Protein AF-A0A355RC83-F1 (afdb_monomer_lite)

Radius of gyration: 21.92 Å; chains: 1; bounding box: 36×32×82 Å

Secondary structure (DSSP, 8-state):
-BS---TT-HHHHHHHHHH-S-SB---------SSGGGHHHHHHSPPPHHHHHHHHHHHHHHHHHHHHHHTT-HHHHHHHHHHHHHTTGGG---PPPP-------PPPPP-PPP-

Foldseek 3Di:
DFFDDPVPPPVLVVVCVPPNGGGDDDDDDPDDPPDPVCRVVSVVDDDDPVCCQLVVLQVVLQVVLVVCVVVVNVVSSVVSNCVSNVVCVVDDDDDDDPDDPDDDPDDDDDDDDDD

Structure (mmCIF, N/CA/C/O backbone):
data_AF-A0A355RC83-F1
#
_entry.id   AF-A0A355RC83-F1
#
loop_
_atom_site.group_PDB
_atom_site.id
_atom_site.type_symbol
_atom_site.label_atom_id
_atom_site.label_alt_id
_atom_site.label_comp_id
_atom_site.label_asym_id
_atom_site.label_entity_id
_atom_site.label_seq_id
_atom_site.pdbx_PDB_ins_code
_atom_site.Cartn_x
_atom_site.Cartn_y
_atom_site.Cartn_z
_atom_site.occupancy
_atom_site.B_iso_or_equiv
_atom_site.auth_seq_id
_atom_site.auth_comp_id
_atom_site.auth_asym_id
_atom_site.auth_atom_id
_atom_site.pdbx_PDB_model_num
ATOM 1 N N . LYS A 1 1 ? -5.355 3.427 3.232 1.00 87.81 1 LYS A N 1
ATOM 2 C CA . LYS A 1 1 ? -6.535 3.428 2.324 1.00 87.81 1 LYS A CA 1
ATOM 3 C C . LYS A 1 1 ? -7.589 2.492 2.895 1.00 87.81 1 LYS A C 1
ATOM 5 O O . LYS A 1 1 ? -7.216 1.401 3.303 1.00 87.81 1 LYS A O 1
ATOM 10 N N . THR A 1 2 ? -8.855 2.894 2.898 1.00 91.38 2 THR A N 1
ATOM 11 C CA . THR A 1 2 ? -9.996 2.051 3.297 1.00 91.38 2 THR A CA 1
ATOM 12 C C . THR A 1 2 ? -10.717 1.563 2.047 1.00 91.38 2 THR A C 1
ATOM 14 O O . THR A 1 2 ? -10.889 2.360 1.126 1.00 91.38 2 THR A O 1
ATOM 17 N N . ALA A 1 3 ? -11.078 0.279 1.999 1.00 92.38 3 ALA A N 1
ATOM 18 C CA . ALA A 1 3 ? -11.913 -0.336 0.962 1.00 92.38 3 ALA A CA 1
ATOM 19 C C . ALA A 1 3 ? -11.465 -0.163 -0.512 1.00 92.38 3 ALA A C 1
ATOM 21 O O . ALA A 1 3 ? -10.453 0.472 -0.831 1.00 92.38 3 ALA A O 1
ATOM 22 N N . GLY A 1 4 ? -12.171 -0.785 -1.457 1.00 93.56 4 GLY A N 1
ATOM 23 C CA . GLY A 1 4 ? -11.941 -0.682 -2.909 1.00 93.56 4 GLY A CA 1
ATOM 24 C C . GLY A 1 4 ? -11.115 -1.824 -3.516 1.00 93.56 4 GLY A C 1
ATOM 25 O O . GLY A 1 4 ? -10.658 -2.704 -2.806 1.00 93.56 4 GLY A O 1
ATOM 26 N N . GLY A 1 5 ? -10.894 -1.800 -4.836 1.00 92.50 5 GLY A N 1
ATOM 27 C CA . GLY A 1 5 ? -10.354 -2.944 -5.592 1.00 92.50 5 GLY A CA 1
ATOM 28 C C . GLY A 1 5 ? -8.906 -3.369 -5.288 1.00 92.50 5 GLY A C 1
ATOM 29 O O . GLY A 1 5 ? -8.126 -2.627 -4.676 1.00 92.50 5 GLY A O 1
ATOM 30 N N . HIS A 1 6 ? -8.549 -4.559 -5.790 1.00 92.62 6 HIS A N 1
ATOM 31 C CA . HIS A 1 6 ? -7.231 -5.196 -5.634 1.00 92.62 6 HIS A CA 1
ATOM 32 C C . HIS A 1 6 ? -6.156 -4.666 -6.606 1.00 92.62 6 HIS A C 1
ATOM 34 O O . HIS A 1 6 ? -4.988 -5.005 -6.455 1.00 92.62 6 HIS A O 1
ATOM 40 N N . ALA A 1 7 ? -6.521 -3.838 -7.596 1.00 91.12 7 ALA A N 1
ATOM 41 C CA . ALA A 1 7 ? -5.596 -3.150 -8.514 1.00 91.12 7 ALA A CA 1
ATOM 42 C C . ALA A 1 7 ? -4.543 -4.066 -9.184 1.00 91.12 7 ALA A C 1
ATOM 44 O O . ALA A 1 7 ? -3.385 -3.689 -9.325 1.00 91.12 7 ALA A O 1
ATOM 45 N N . GLY A 1 8 ? -4.940 -5.286 -9.561 1.00 92.31 8 GLY A N 1
ATOM 46 C CA . GLY A 1 8 ? -4.037 -6.278 -10.163 1.00 92.31 8 GLY A CA 1
ATOM 47 C C . GLY A 1 8 ? -3.159 -7.065 -9.179 1.00 92.31 8 GLY A C 1
ATOM 48 O O . GLY A 1 8 ? -2.469 -7.981 -9.604 1.00 92.31 8 GLY A O 1
ATOM 49 N N . HIS A 1 9 ? -3.216 -6.786 -7.872 1.00 96.25 9 HIS A N 1
ATOM 50 C CA . HIS A 1 9 ? -2.448 -7.524 -6.867 1.00 96.25 9 HIS A CA 1
ATOM 51 C C . HIS A 1 9 ? -3.070 -8.900 -6.583 1.00 96.25 9 HIS A C 1
ATOM 53 O O . HIS A 1 9 ? -4.184 -8.990 -6.059 1.00 96.25 9 HIS A O 1
ATOM 59 N N . ASN A 1 10 ? -2.329 -9.975 -6.871 1.00 96.06 10 ASN A N 1
ATOM 60 C CA . ASN A 1 10 ? -2.817 -11.355 -6.736 1.00 96.06 10 ASN A CA 1
ATOM 61 C C . ASN A 1 10 ? -3.174 -11.722 -5.284 1.00 96.06 10 ASN A C 1
ATOM 63 O O . ASN A 1 10 ? -4.242 -12.274 -5.042 1.00 96.06 10 ASN A O 1
ATOM 67 N N . GLY A 1 11 ? -2.354 -11.320 -4.304 1.00 95.12 11 GLY A N 1
ATOM 68 C C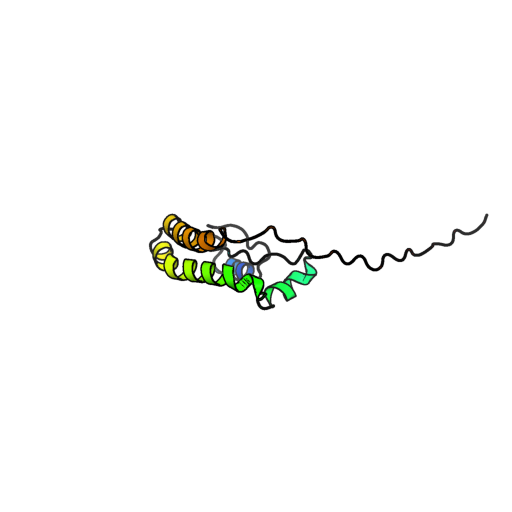A . GLY A 1 11 ? -2.662 -11.532 -2.880 1.00 95.12 11 GLY A CA 1
ATOM 69 C C . GLY A 1 11 ? -3.965 -10.861 -2.417 1.00 95.12 11 GLY A C 1
ATOM 70 O O . GLY A 1 11 ? -4.814 -11.514 -1.820 1.00 95.12 11 GLY A O 1
ATOM 71 N N . LEU A 1 12 ? -4.185 -9.582 -2.759 1.00 96.31 12 LEU A N 1
ATOM 72 C CA . LEU A 1 12 ? -5.433 -8.884 -2.427 1.00 96.31 12 LEU A CA 1
ATOM 73 C C . LEU A 1 12 ? -6.643 -9.508 -3.133 1.00 96.31 12 LEU A C 1
ATOM 75 O O . LEU A 1 12 ? -7.707 -9.580 -2.532 1.00 96.31 12 LEU A O 1
ATOM 79 N N . ARG A 1 13 ? -6.490 -9.997 -4.375 1.00 96.62 13 ARG A N 1
ATOM 80 C CA . ARG A 1 13 ? -7.557 -10.738 -5.068 1.00 96.62 13 ARG A CA 1
ATOM 81 C C . ARG A 1 13 ? -7.996 -11.958 -4.253 1.00 96.62 13 ARG A C 1
ATOM 83 O O . ARG A 1 13 ? -9.194 -12.154 -4.094 1.00 96.62 13 ARG A O 1
ATOM 90 N N . SER A 1 14 ? -7.045 -12.727 -3.720 1.00 97.38 14 SER A N 1
ATOM 91 C CA . SER A 1 14 ? -7.340 -13.883 -2.863 1.00 97.38 14 SER A CA 1
ATOM 92 C C . SER A 1 14 ? -8.011 -13.464 -1.550 1.00 97.38 14 SER A C 1
ATOM 94 O O . SER A 1 14 ? -9.069 -13.980 -1.207 1.00 97.38 14 SER A O 1
ATOM 96 N N . ILE A 1 15 ? -7.482 -12.455 -0.851 1.00 96.88 15 ILE A N 1
ATOM 97 C CA . ILE A 1 15 ? -8.073 -11.961 0.408 1.00 96.88 15 ILE A CA 1
ATOM 98 C C . ILE A 1 15 ? -9.519 -11.489 0.195 1.00 96.88 15 ILE A C 1
ATOM 100 O O . ILE A 1 15 ? -10.411 -11.865 0.954 1.00 96.88 15 ILE A O 1
ATOM 104 N N . HIS A 1 16 ? -9.774 -10.731 -0.876 1.00 95.75 16 HIS A N 1
ATOM 105 C CA . HIS A 1 16 ? -11.112 -10.239 -1.213 1.00 95.75 16 HIS A CA 1
ATOM 106 C C . HIS A 1 16 ? -12.142 -11.360 -1.360 1.00 95.75 16 HIS A C 1
ATOM 108 O O . HIS A 1 16 ? -13.297 -11.163 -0.996 1.00 95.75 16 HIS A O 1
ATOM 114 N N . GLN A 1 17 ? -11.739 -12.514 -1.897 1.00 97.00 17 GLN A N 1
ATOM 115 C CA . GLN A 1 17 ? -12.638 -13.656 -2.078 1.00 97.00 17 GLN A CA 1
ATOM 116 C C . GLN A 1 17 ? -13.118 -14.241 -0.745 1.00 97.00 17 GLN A C 1
ATOM 118 O O . GLN A 1 17 ? -14.191 -14.830 -0.708 1.00 97.00 17 GLN A O 1
ATOM 123 N N . HIS A 1 18 ? -12.352 -14.065 0.334 1.00 97.38 18 HIS A N 1
ATOM 124 C CA . HIS A 1 18 ? -12.638 -14.685 1.627 1.00 97.38 18 HIS A CA 1
ATOM 125 C C . HIS A 1 18 ? -13.291 -13.719 2.617 1.00 97.38 18 HIS A C 1
ATOM 127 O O . HIS A 1 18 ? -14.199 -14.114 3.339 1.00 97.38 18 HIS A O 1
ATOM 133 N N . ILE A 1 19 ? -12.838 -12.462 2.662 1.00 96.88 19 ILE A N 1
ATOM 134 C CA . ILE A 1 19 ? -13.288 -11.485 3.673 1.00 96.88 19 ILE A CA 1
ATOM 135 C C . ILE A 1 19 ? -13.916 -10.221 3.070 1.00 96.88 19 ILE A C 1
ATOM 137 O O . ILE A 1 19 ? -14.249 -9.285 3.792 1.00 96.88 19 ILE A O 1
ATOM 141 N N . GLY A 1 20 ? -14.075 -10.168 1.746 1.00 95.56 20 GLY A N 1
ATOM 142 C CA . GLY A 1 20 ? -14.549 -8.980 1.044 1.00 95.56 20 GLY A CA 1
ATOM 143 C C . GLY A 1 20 ? -13.487 -7.883 0.922 1.00 95.56 20 GLY A C 1
ATOM 144 O O . GLY A 1 20 ? -12.316 -8.058 1.253 1.00 95.56 20 GLY A O 1
ATOM 145 N N . ALA A 1 21 ? -13.894 -6.733 0.382 1.00 95.88 21 ALA A N 1
ATOM 146 C CA . ALA A 1 21 ? -12.990 -5.616 0.095 1.00 95.88 21 ALA A CA 1
ATOM 147 C C . ALA A 1 21 ? -12.927 -4.565 1.215 1.00 95.88 21 ALA A C 1
ATOM 149 O O . ALA A 1 21 ? -12.158 -3.611 1.090 1.00 95.88 21 ALA A O 1
ATOM 150 N N . ASP A 1 22 ? -13.738 -4.691 2.268 1.00 95.88 22 ASP A N 1
ATOM 151 C CA . ASP A 1 22 ? -13.922 -3.644 3.277 1.00 95.88 22 ASP A CA 1
ATOM 152 C C . ASP A 1 22 ? -12.925 -3.761 4.434 1.00 95.88 22 ASP A C 1
ATOM 154 O O . ASP A 1 22 ? -13.251 -4.097 5.569 1.00 95.88 22 ASP A O 1
ATOM 158 N N . TYR A 1 23 ? -11.656 -3.522 4.115 1.00 93.25 23 TYR A N 1
ATOM 159 C CA . TYR A 1 23 ? -10.586 -3.475 5.102 1.00 93.25 23 TYR A CA 1
ATOM 160 C C . TYR A 1 23 ? -9.591 -2.353 4.806 1.00 93.25 23 TYR A C 1
ATOM 162 O O . TYR A 1 23 ? -9.462 -1.834 3.683 1.00 93.25 23 TYR A O 1
ATOM 170 N N . HIS A 1 24 ? -8.867 -1.954 5.850 1.00 92.06 24 HIS A N 1
ATOM 171 C CA . HIS A 1 24 ? -7.792 -0.982 5.735 1.00 92.06 24 HIS A CA 1
ATOM 172 C C . HIS A 1 24 ? -6.534 -1.634 5.169 1.00 92.06 24 HIS A C 1
ATOM 174 O O . HIS A 1 24 ? -6.139 -2.728 5.558 1.00 92.06 24 HIS A O 1
ATOM 180 N N . ARG A 1 25 ? -5.861 -0.917 4.270 1.00 92.94 25 ARG A N 1
ATOM 181 C CA . ARG A 1 25 ? -4.558 -1.311 3.732 1.00 92.94 25 ARG A CA 1
ATOM 182 C C . ARG A 1 25 ? -3.587 -0.146 3.684 1.00 92.94 25 ARG A C 1
ATOM 184 O O . ARG A 1 25 ? -3.942 0.965 3.259 1.00 92.94 25 ARG A O 1
ATOM 191 N N . VAL A 1 26 ? -2.353 -0.434 4.073 1.00 93.25 26 VAL A N 1
ATOM 192 C CA . VAL A 1 26 ? -1.183 0.408 3.821 1.00 93.25 26 VAL A CA 1
ATOM 193 C C . VAL A 1 26 ? -0.648 0.021 2.443 1.00 93.25 26 VAL A C 1
ATOM 195 O O . VAL A 1 26 ? -0.483 -1.158 2.150 1.00 93.25 26 VAL A O 1
ATOM 198 N N . ARG A 1 27 ? -0.461 1.000 1.554 1.00 92.44 27 ARG A N 1
ATOM 199 C CA . ARG A 1 27 ? 0.018 0.762 0.185 1.00 92.44 27 ARG A CA 1
ATOM 200 C C . ARG A 1 27 ? 1.439 1.283 0.076 1.00 92.44 27 ARG A C 1
ATOM 202 O O . ARG A 1 27 ? 1.638 2.486 0.204 1.00 92.44 27 ARG A O 1
ATOM 209 N N . LEU A 1 28 ? 2.381 0.388 -0.188 1.00 91.81 28 LEU A N 1
ATOM 210 C CA . LEU A 1 28 ? 3.771 0.733 -0.443 1.00 91.81 28 LEU A CA 1
ATOM 211 C C . LEU A 1 28 ? 3.970 0.786 -1.959 1.00 91.81 28 LEU A C 1
ATOM 213 O O . LEU A 1 28 ? 3.658 -0.170 -2.669 1.00 91.81 28 LEU A O 1
ATOM 217 N N . GLY A 1 29 ? 4.405 1.937 -2.465 1.00 90.44 29 GLY A N 1
ATOM 218 C CA . GLY A 1 29 ? 4.684 2.109 -3.885 1.00 90.44 29 GLY A CA 1
ATOM 219 C C . GLY A 1 29 ? 6.074 1.581 -4.204 1.00 90.44 29 GLY A C 1
ATOM 220 O O . GLY A 1 29 ? 7.045 2.232 -3.846 1.00 90.44 29 GLY A O 1
ATOM 221 N N . ILE A 1 30 ? 6.161 0.435 -4.879 1.00 90.69 30 ILE A N 1
ATOM 222 C CA . ILE A 1 30 ? 7.447 -0.136 -5.313 1.00 90.69 30 ILE A CA 1
ATOM 223 C C . ILE A 1 30 ? 7.858 0.310 -6.721 1.00 90.69 30 ILE A C 1
ATOM 225 O O . ILE A 1 30 ? 9.013 0.163 -7.076 1.00 90.69 30 ILE A O 1
ATOM 229 N N . GLY A 1 31 ? 6.936 0.892 -7.497 1.00 90.69 31 GLY A N 1
ATOM 230 C CA . GLY A 1 31 ? 7.140 1.261 -8.903 1.00 90.69 31 GLY A CA 1
ATOM 231 C C . GLY A 1 31 ? 6.397 0.333 -9.871 1.00 90.69 31 GLY A C 1
ATOM 232 O O . GLY A 1 31 ? 5.549 -0.460 -9.461 1.00 90.69 31 GLY A O 1
ATOM 233 N N . HIS A 1 32 ? 6.661 0.478 -11.174 1.00 93.06 32 HIS A N 1
ATOM 234 C CA . HIS A 1 32 ? 6.081 -0.363 -12.227 1.00 93.06 32 HIS A CA 1
ATOM 235 C C . HIS A 1 32 ? 7.063 -0.493 -13.406 1.00 93.06 32 HIS A C 1
ATOM 237 O O . HIS A 1 32 ? 7.594 0.524 -13.855 1.00 93.06 32 HIS A O 1
ATOM 243 N N . PRO A 1 33 ? 7.255 -1.687 -13.997 1.00 93.38 33 PRO A N 1
ATOM 244 C CA . PRO A 1 33 ? 8.257 -1.927 -15.045 1.00 93.38 33 PRO A CA 1
ATOM 245 C C . PRO A 1 33 ? 7.848 -1.412 -16.443 1.00 93.38 33 PRO A C 1
ATOM 247 O O . PRO A 1 33 ? 8.321 -1.913 -17.465 1.00 93.38 33 PRO A O 1
ATOM 250 N N . GLY A 1 34 ? 6.926 -0.449 -16.526 1.00 94.88 34 GLY A N 1
ATOM 251 C CA . GLY A 1 34 ? 6.335 0.069 -17.772 1.00 94.88 34 GLY A CA 1
ATOM 252 C C . GLY A 1 34 ? 5.383 -0.895 -18.502 1.00 94.88 34 GLY A C 1
ATOM 253 O O . GLY A 1 34 ? 4.251 -0.523 -18.794 1.00 94.88 34 GLY A O 1
ATOM 254 N N . HIS A 1 35 ? 5.794 -2.143 -18.734 1.00 94.00 35 HIS A N 1
ATOM 255 C CA . HIS A 1 35 ? 5.023 -3.153 -19.472 1.00 94.00 35 HIS A CA 1
ATOM 256 C C . HIS A 1 35 ? 4.422 -4.205 -18.540 1.00 94.00 35 HIS A C 1
ATOM 258 O O . HIS A 1 35 ? 5.098 -4.694 -17.634 1.00 94.00 35 HIS A O 1
ATOM 264 N N . LYS A 1 36 ? 3.159 -4.572 -18.788 1.00 92.25 36 LYS A N 1
ATOM 265 C CA . LYS A 1 36 ? 2.396 -5.512 -17.950 1.00 92.25 36 LYS A CA 1
ATOM 266 C C . LYS A 1 36 ? 3.050 -6.893 -17.870 1.00 92.25 36 LYS A C 1
ATOM 268 O O . LYS A 1 36 ? 3.093 -7.472 -16.790 1.00 92.25 36 LYS A O 1
ATOM 273 N N . ASP A 1 37 ? 3.639 -7.364 -18.963 1.00 95.00 37 ASP A N 1
ATOM 274 C CA . ASP A 1 37 ? 4.228 -8.709 -19.038 1.00 95.00 37 ASP A CA 1
ATOM 275 C C . ASP A 1 37 ? 5.479 -8.858 -18.160 1.00 95.00 37 ASP A C 1
ATOM 277 O O . ASP A 1 37 ? 5.839 -9.956 -17.750 1.00 95.00 37 ASP A O 1
ATOM 281 N N . ARG A 1 38 ? 6.116 -7.738 -17.791 1.00 94.88 38 ARG A N 1
ATOM 282 C CA . ARG A 1 38 ? 7.285 -7.718 -16.899 1.00 94.88 38 ARG A CA 1
ATOM 283 C C . ARG A 1 38 ? 6.924 -7.610 -15.419 1.00 94.88 38 ARG A C 1
ATOM 285 O O . ARG A 1 38 ? 7.816 -7.671 -14.579 1.00 94.88 38 ARG A O 1
ATOM 292 N N . VAL A 1 39 ? 5.643 -7.435 -15.080 1.00 96.06 39 VAL A N 1
ATOM 293 C CA . VAL A 1 39 ? 5.204 -7.207 -13.692 1.00 96.06 39 VAL A CA 1
ATOM 294 C C . VAL A 1 39 ? 5.537 -8.397 -12.802 1.00 96.06 39 VAL A C 1
ATOM 296 O O . VAL A 1 39 ? 6.046 -8.183 -11.708 1.00 96.06 39 VAL A O 1
ATOM 299 N N . ALA A 1 40 ? 5.299 -9.627 -13.268 1.00 94.56 40 ALA A N 1
ATOM 300 C CA . ALA A 1 40 ? 5.561 -10.829 -12.477 1.00 94.56 40 ALA A CA 1
ATOM 301 C C . ALA A 1 40 ? 7.038 -10.936 -12.069 1.00 94.56 40 ALA A C 1
ATOM 303 O O . ALA A 1 40 ? 7.325 -11.113 -10.893 1.00 94.56 40 ALA A O 1
ATOM 304 N N . GLY A 1 41 ? 7.967 -10.746 -13.012 1.00 95.88 41 GLY A N 1
ATOM 305 C CA . GLY A 1 41 ? 9.397 -10.715 -12.699 1.00 95.88 41 GLY A CA 1
ATOM 306 C C . GLY A 1 41 ? 9.757 -9.545 -11.784 1.00 95.88 41 GLY A C 1
ATOM 307 O O . GLY A 1 41 ? 10.424 -9.734 -10.776 1.00 95.88 41 GLY A O 1
ATOM 308 N N . TYR A 1 42 ? 9.248 -8.346 -12.077 1.00 95.00 42 TYR A N 1
ATOM 309 C CA . TYR A 1 42 ? 9.537 -7.142 -11.296 1.00 95.00 42 TYR A CA 1
ATOM 310 C C . TYR A 1 42 ? 9.180 -7.271 -9.809 1.00 95.00 42 TYR A C 1
ATOM 312 O O . TYR A 1 42 ? 9.957 -6.835 -8.969 1.00 95.00 42 TYR A O 1
ATOM 320 N N . VAL A 1 43 ? 8.036 -7.878 -9.471 1.00 95.31 43 VAL A N 1
ATOM 321 C CA . VAL A 1 43 ? 7.617 -8.041 -8.063 1.00 95.31 43 VAL A CA 1
ATOM 322 C C . VAL A 1 43 ? 8.330 -9.179 -7.329 1.00 95.31 43 VAL A C 1
ATOM 324 O O . VAL A 1 43 ? 8.202 -9.273 -6.113 1.00 95.31 43 VAL A O 1
ATOM 327 N N . LEU A 1 44 ? 9.027 -10.056 -8.056 1.00 95.88 44 LEU A N 1
ATOM 328 C CA . LEU A 1 44 ? 9.783 -11.181 -7.498 1.00 95.88 44 LEU A CA 1
ATOM 329 C C . LEU A 1 44 ? 11.283 -10.880 -7.367 1.00 95.88 44 LEU A C 1
ATOM 331 O O . LEU A 1 44 ? 12.003 -11.677 -6.773 1.00 95.88 44 LEU A O 1
ATOM 335 N N . HIS A 1 45 ? 11.756 -9.766 -7.928 1.00 95.00 45 HIS A N 1
ATOM 336 C CA . HIS A 1 45 ? 13.139 -9.325 -7.795 1.00 95.00 45 HIS A CA 1
ATOM 337 C C . HIS A 1 45 ? 13.373 -8.543 -6.502 1.00 95.00 45 HIS A C 1
ATOM 339 O O . HIS A 1 45 ? 12.487 -7.848 -6.003 1.00 95.00 45 HIS A O 1
ATOM 345 N N . ASP A 1 46 ? 14.612 -8.606 -6.020 1.00 96.19 46 ASP A N 1
ATOM 346 C CA . ASP A 1 46 ? 15.087 -7.743 -4.947 1.00 96.19 46 ASP A CA 1
ATOM 347 C C . ASP A 1 46 ? 15.110 -6.269 -5.379 1.00 96.19 46 ASP A C 1
ATOM 349 O O . ASP A 1 46 ? 15.246 -5.932 -6.562 1.00 96.19 46 ASP A O 1
ATOM 353 N N . PHE A 1 47 ? 15.019 -5.374 -4.394 1.00 93.88 47 PHE A N 1
ATOM 354 C CA . PHE A 1 47 ? 15.190 -3.941 -4.617 1.00 93.88 47 PHE A CA 1
ATOM 355 C C . PHE A 1 47 ? 16.604 -3.618 -5.115 1.00 93.88 47 PHE A C 1
ATOM 357 O O . PHE A 1 47 ? 17.590 -4.258 -4.743 1.00 93.88 47 PHE A O 1
ATOM 364 N N . ALA A 1 48 ? 16.726 -2.583 -5.949 1.00 92.75 48 ALA A N 1
ATOM 365 C CA . ALA A 1 48 ? 18.033 -2.115 -6.387 1.00 92.75 48 ALA A CA 1
ATOM 366 C C . ALA A 1 48 ? 18.771 -1.426 -5.230 1.00 92.75 48 ALA A C 1
ATOM 368 O O . ALA A 1 48 ? 18.155 -0.755 -4.407 1.00 92.75 4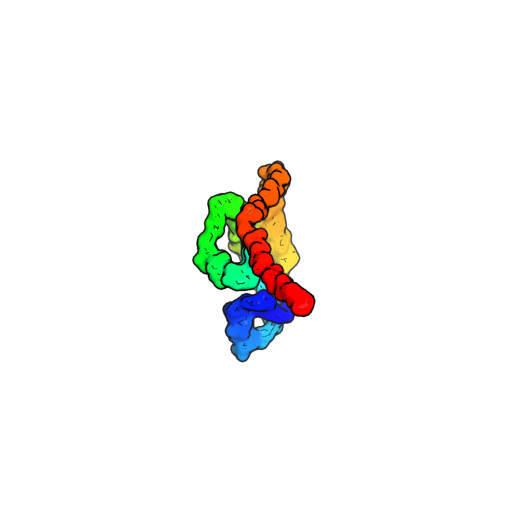8 ALA A O 1
ATOM 369 N N . LYS A 1 49 ? 20.112 -1.473 -5.218 1.00 93.12 49 LYS A N 1
ATOM 370 C CA . LYS A 1 49 ? 20.948 -0.800 -4.196 1.00 93.12 49 LYS A CA 1
ATOM 371 C C . LYS A 1 49 ? 20.594 0.679 -3.984 1.00 93.12 49 LYS A C 1
ATOM 373 O O . LYS A 1 49 ? 20.643 1.169 -2.863 1.00 93.12 49 LYS A O 1
ATOM 378 N N . ALA A 1 50 ? 20.221 1.377 -5.056 1.00 91.44 50 ALA A N 1
ATOM 379 C CA . ALA A 1 50 ? 19.827 2.784 -5.013 1.00 91.44 50 ALA A CA 1
ATOM 380 C C . ALA A 1 50 ? 18.502 3.039 -4.266 1.00 91.44 50 ALA A C 1
ATOM 382 O O . ALA A 1 50 ? 18.228 4.184 -3.899 1.00 91.44 50 ALA A O 1
ATOM 383 N N . ASP A 1 51 ? 17.693 1.998 -4.054 1.00 90.06 51 ASP A N 1
ATOM 384 C CA . ASP A 1 51 ? 16.405 2.088 -3.375 1.00 90.06 51 ASP A CA 1
ATOM 385 C C . ASP A 1 51 ? 16.494 1.856 -1.867 1.00 90.06 51 ASP A C 1
ATOM 387 O O . ASP A 1 51 ? 15.646 2.351 -1.130 1.00 90.06 51 ASP A O 1
ATOM 391 N N . HIS A 1 52 ? 17.545 1.177 -1.393 1.00 91.62 52 HIS A N 1
ATOM 392 C CA . HIS A 1 52 ? 17.703 0.835 0.025 1.00 91.62 52 HIS A CA 1
ATOM 393 C C . HIS A 1 52 ? 17.626 2.054 0.934 1.00 91.62 52 HIS A C 1
ATOM 395 O O . HIS A 1 52 ? 16.931 2.010 1.940 1.00 91.62 52 HIS A O 1
ATOM 401 N N . ALA A 1 53 ? 18.258 3.164 0.541 1.00 89.94 53 ALA A N 1
ATOM 402 C CA . ALA A 1 53 ? 18.243 4.376 1.347 1.00 89.94 53 ALA A CA 1
ATOM 403 C C . ALA A 1 53 ? 16.806 4.810 1.682 1.00 89.94 53 ALA A C 1
ATOM 405 O O . ALA A 1 53 ? 16.473 4.967 2.853 1.00 89.94 53 ALA A O 1
ATOM 406 N N . TRP A 1 54 ? 15.940 4.984 0.680 1.00 89.88 54 TRP A N 1
ATOM 407 C CA . TRP A 1 54 ? 14.574 5.454 0.934 1.00 89.88 54 TRP A CA 1
ATOM 408 C C . TRP A 1 54 ? 13.677 4.349 1.494 1.00 89.88 54 TRP A C 1
ATOM 410 O O . TRP A 1 54 ? 12.726 4.638 2.225 1.00 89.88 54 TRP A O 1
ATOM 420 N N . LEU A 1 55 ? 13.962 3.092 1.149 1.00 92.62 55 LEU A N 1
ATOM 421 C CA . LEU A 1 55 ? 13.213 1.933 1.610 1.00 92.62 55 LEU A CA 1
ATOM 422 C C . LEU A 1 55 ? 13.403 1.714 3.114 1.00 92.62 55 LEU A C 1
ATOM 424 O O . LEU A 1 55 ? 12.414 1.517 3.815 1.00 92.62 55 LEU A O 1
ATOM 428 N N . ASP A 1 56 ? 14.632 1.813 3.618 1.00 93.19 56 ASP A N 1
ATOM 429 C CA . ASP A 1 56 ? 14.945 1.623 5.037 1.00 93.19 56 ASP A CA 1
ATOM 430 C C . ASP A 1 56 ? 14.237 2.673 5.905 1.00 93.19 56 ASP A C 1
ATOM 432 O O . ASP A 1 56 ? 13.595 2.332 6.904 1.00 93.19 56 ASP A O 1
ATOM 436 N N . ASP A 1 57 ? 14.244 3.939 5.479 1.00 92.62 57 ASP A N 1
ATOM 437 C CA . ASP A 1 57 ? 13.521 5.016 6.165 1.00 92.62 57 ASP A CA 1
ATOM 438 C C . ASP A 1 57 ? 12.002 4.801 6.144 1.00 92.62 57 ASP A C 1
ATOM 440 O O . ASP A 1 57 ? 11.316 5.028 7.149 1.00 92.62 57 ASP A O 1
ATOM 444 N N . LEU A 1 58 ? 11.461 4.334 5.013 1.00 93.50 58 LEU A N 1
ATOM 445 C CA . LEU A 1 58 ? 10.046 3.994 4.892 1.00 93.50 58 LEU A CA 1
ATOM 446 C C . LEU A 1 58 ? 9.669 2.854 5.847 1.00 93.50 58 LEU A C 1
ATOM 448 O O . LEU A 1 58 ? 8.682 2.969 6.577 1.00 93.50 58 LEU A O 1
ATOM 452 N N . LEU A 1 59 ? 10.439 1.764 5.853 1.00 94.06 59 LEU A N 1
ATOM 453 C CA . LEU A 1 59 ? 10.184 0.591 6.688 1.00 94.06 59 LEU A CA 1
ATOM 454 C C . LEU A 1 59 ? 10.332 0.922 8.178 1.00 94.06 59 LEU A C 1
ATOM 456 O O . LEU A 1 59 ? 9.469 0.543 8.973 1.00 94.06 59 LEU A O 1
ATOM 460 N N . SER A 1 60 ? 11.351 1.702 8.551 1.00 94.38 60 SER A N 1
ATOM 461 C CA . SER A 1 60 ? 11.526 2.222 9.912 1.00 94.38 60 SER A CA 1
ATOM 462 C C . SER A 1 60 ? 10.326 3.072 10.343 1.00 94.38 60 SER A C 1
ATOM 464 O O . SER A 1 60 ? 9.748 2.840 11.407 1.00 94.38 60 SER A O 1
ATOM 466 N N . GLY A 1 61 ? 9.879 4.002 9.492 1.00 94.25 61 GLY A N 1
ATOM 467 C CA . GLY A 1 61 ? 8.705 4.833 9.761 1.00 94.25 61 GLY A C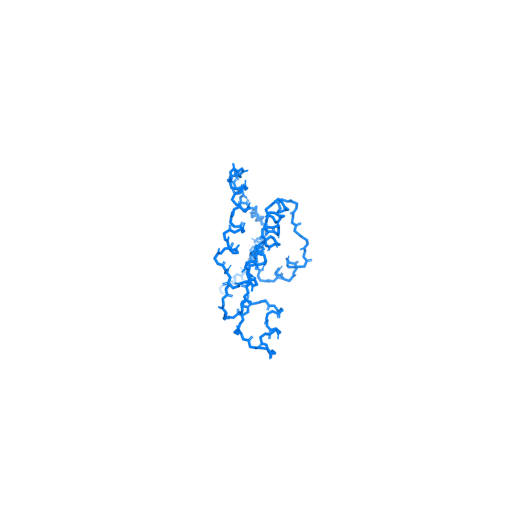A 1
ATOM 468 C C . GLY A 1 61 ? 7.412 4.027 9.925 1.00 94.25 61 GLY A C 1
ATOM 469 O O . GLY A 1 61 ? 6.586 4.363 10.776 1.00 94.25 61 GLY A O 1
ATOM 470 N N . ILE A 1 62 ? 7.242 2.947 9.154 1.00 95.50 62 ILE A N 1
ATOM 471 C CA . ILE A 1 62 ? 6.111 2.019 9.298 1.00 95.50 62 ILE A CA 1
ATOM 472 C C . ILE A 1 62 ? 6.184 1.289 10.641 1.00 95.50 62 ILE A C 1
ATOM 474 O O . ILE A 1 62 ? 5.182 1.256 11.356 1.00 95.50 62 ILE A O 1
ATOM 478 N N . GLY A 1 63 ? 7.352 0.745 10.996 1.00 95.31 63 GLY A N 1
ATOM 479 C CA . GLY A 1 63 ? 7.564 0.032 12.257 1.00 95.31 63 GLY A CA 1
ATOM 480 C C . GLY A 1 63 ? 7.263 0.908 13.475 1.00 95.31 63 GLY A C 1
ATOM 481 O O . GLY A 1 63 ? 6.450 0.541 14.319 1.00 95.31 63 GLY A O 1
ATOM 482 N N . GLU A 1 64 ? 7.833 2.114 13.524 1.00 93.81 64 GLU A N 1
ATOM 483 C CA . GLU A 1 64 ? 7.581 3.078 14.606 1.00 93.81 64 GLU A CA 1
ATOM 484 C C . GLU A 1 64 ? 6.132 3.594 14.623 1.00 93.81 64 GLU A C 1
ATOM 486 O O . GLU A 1 64 ? 5.582 3.924 15.677 1.00 93.81 64 GLU A O 1
ATOM 491 N N . GLY A 1 65 ? 5.507 3.717 13.451 1.00 95.19 65 GLY A N 1
ATOM 492 C CA . GLY A 1 65 ? 4.139 4.204 13.307 1.00 95.19 65 GLY A CA 1
ATOM 493 C C . GLY A 1 65 ? 3.070 3.164 13.647 1.00 95.19 65 GLY A C 1
ATOM 494 O O . GLY A 1 65 ? 1.932 3.550 13.924 1.00 95.19 65 GLY A O 1
ATOM 495 N N . ALA A 1 66 ? 3.399 1.869 13.633 1.00 95.44 66 ALA A N 1
ATOM 496 C CA . ALA A 1 66 ? 2.430 0.775 13.708 1.00 95.44 66 ALA A CA 1
ATOM 497 C C . ALA A 1 66 ? 1.503 0.865 14.932 1.00 95.44 66 ALA A C 1
ATOM 499 O O . ALA A 1 66 ? 0.295 0.655 14.808 1.00 95.44 66 ALA 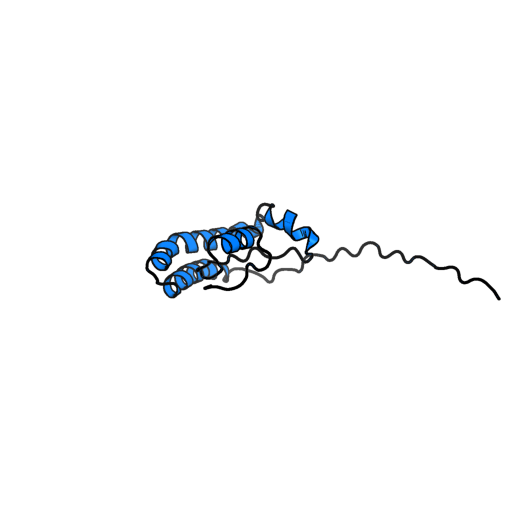A O 1
ATOM 500 N N . VAL A 1 67 ? 2.038 1.269 16.089 1.00 95.75 67 VAL A N 1
ATOM 501 C CA . VAL A 1 67 ? 1.261 1.442 17.330 1.00 95.75 67 VAL A CA 1
ATOM 502 C C . VAL A 1 67 ? 0.154 2.488 17.167 1.00 95.75 67 VAL A C 1
ATOM 504 O O . VAL A 1 67 ? -0.958 2.287 17.649 1.00 95.75 67 VAL A O 1
ATOM 507 N N . LYS A 1 68 ? 0.406 3.577 16.432 1.00 95.62 68 LYS A N 1
ATOM 508 C CA . LYS A 1 68 ? -0.613 4.607 16.164 1.00 95.62 68 LYS A CA 1
ATOM 509 C C . LYS A 1 68 ? -1.717 4.082 15.262 1.00 95.62 68 LYS A C 1
ATOM 511 O O . LYS A 1 68 ? -2.893 4.317 15.522 1.00 95.62 68 LYS A O 1
ATOM 516 N N . LEU A 1 69 ? -1.341 3.324 14.232 1.00 93.94 69 LEU A N 1
ATOM 517 C CA . LEU A 1 69 ? -2.314 2.715 13.334 1.00 93.94 69 LEU A CA 1
ATOM 518 C C . LEU A 1 69 ? -3.220 1.727 14.088 1.00 93.94 69 LEU A C 1
ATOM 520 O O . LEU A 1 69 ? -4.436 1.773 13.917 1.00 93.94 69 LEU A O 1
ATOM 524 N N . ALA A 1 70 ? -2.646 0.896 14.965 1.00 94.50 70 ALA A N 1
ATOM 525 C CA . ALA A 1 70 ? -3.398 -0.004 15.841 1.00 94.50 70 ALA A CA 1
ATOM 526 C C . ALA A 1 70 ? -4.305 0.760 16.825 1.00 94.50 70 ALA A C 1
ATOM 528 O O . ALA A 1 70 ? -5.441 0.356 17.068 1.00 94.50 70 ALA A O 1
ATOM 529 N N . GLY A 1 71 ? -3.843 1.910 17.320 1.00 95.69 71 GLY A N 1
ATOM 530 C CA . GLY A 1 71 ? -4.607 2.841 18.155 1.00 95.69 71 GLY A CA 1
ATOM 531 C C . GLY A 1 71 ? -5.677 3.658 17.420 1.00 95.69 71 GLY A C 1
ATOM 532 O O . GLY A 1 71 ? -6.197 4.607 17.998 1.00 95.69 71 GLY A O 1
ATOM 533 N N . LYS A 1 72 ? -6.015 3.319 16.166 1.00 93.94 72 LYS A N 1
ATOM 534 C CA . LYS A 1 72 ? -6.984 4.040 15.316 1.00 93.94 72 LYS A CA 1
ATOM 535 C C . LYS A 1 72 ? -6.599 5.500 15.026 1.00 93.94 72 LYS A C 1
ATOM 537 O O . LYS A 1 72 ? -7.468 6.314 14.726 1.00 93.94 72 LYS A O 1
ATOM 542 N N . ASP A 1 73 ? -5.302 5.807 15.029 1.00 95.62 73 ASP A N 1
ATOM 543 C CA . ASP A 1 73 ? -4.736 7.099 14.627 1.00 95.62 73 ASP A CA 1
ATOM 544 C C . ASP A 1 73 ? -3.989 6.986 13.275 1.00 95.62 73 ASP A C 1
ATOM 546 O O . ASP A 1 73 ? -2.752 6.942 13.215 1.00 95.62 73 ASP A O 1
ATOM 550 N N . PRO A 1 74 ? -4.718 6.922 12.142 1.00 93.31 74 PRO A N 1
ATOM 551 C CA . PRO A 1 74 ? -4.101 6.848 10.820 1.00 93.31 74 PRO A CA 1
ATOM 552 C C . PRO A 1 74 ? -3.366 8.142 10.439 1.00 93.31 74 PRO A C 1
ATOM 554 O O . PRO A 1 74 ? -2.418 8.094 9.655 1.00 93.31 74 PRO A O 1
ATOM 557 N N . ALA A 1 75 ? -3.774 9.293 10.980 1.00 94.56 75 ALA A N 1
ATOM 558 C CA . ALA A 1 75 ? -3.128 10.572 10.703 1.00 94.56 75 ALA A CA 1
ATOM 559 C C . ALA A 1 75 ? -1.733 10.626 11.342 1.00 94.56 75 ALA A C 1
ATOM 561 O O . ALA A 1 75 ? -0.748 10.937 10.669 1.00 94.56 75 ALA A O 1
ATOM 562 N N . GLY A 1 76 ? -1.620 10.240 12.614 1.00 95.06 76 GLY A N 1
ATOM 563 C CA . GLY A 1 76 ? -0.342 10.163 13.307 1.00 95.06 76 GLY A CA 1
ATOM 564 C C . GLY A 1 76 ? 0.575 9.067 12.767 1.00 95.06 76 GLY A C 1
ATOM 565 O O . GLY A 1 76 ? 1.795 9.265 12.769 1.00 95.06 76 GLY A O 1
ATOM 566 N N . PHE A 1 77 ? 0.020 7.956 12.264 1.00 95.81 77 PHE A N 1
ATOM 567 C CA . PHE A 1 77 ? 0.769 6.956 11.491 1.00 95.81 77 PHE A CA 1
ATOM 568 C C . PHE A 1 77 ? 1.403 7.578 10.238 1.00 95.81 77 PHE A C 1
ATOM 570 O O . PHE A 1 77 ? 2.616 7.488 10.048 1.00 95.81 77 PHE A O 1
ATOM 577 N N . MET A 1 78 ? 0.611 8.275 9.416 1.00 93.88 78 MET A N 1
ATOM 578 C CA . MET A 1 78 ? 1.119 8.914 8.197 1.00 93.88 78 MET A CA 1
ATOM 579 C C . MET A 1 78 ? 2.149 10.008 8.495 1.00 93.88 78 MET A C 1
ATOM 581 O O . MET A 1 78 ? 3.139 10.119 7.775 1.00 93.88 78 MET A O 1
ATOM 585 N N . ASN A 1 79 ? 1.962 10.776 9.572 1.00 94.19 79 ASN A N 1
ATOM 586 C CA . ASN A 1 79 ? 2.927 11.791 9.994 1.00 94.19 79 ASN A CA 1
ATOM 587 C C . ASN A 1 79 ? 4.287 11.167 10.362 1.00 94.19 79 ASN A C 1
ATOM 589 O O . ASN A 1 79 ? 5.332 11.646 9.930 1.00 94.19 79 ASN A O 1
ATOM 593 N N . LYS A 1 80 ? 4.288 10.043 11.094 1.00 92.12 80 LYS A N 1
ATOM 594 C CA . LYS A 1 80 ? 5.522 9.321 11.448 1.00 92.12 80 LYS A CA 1
ATOM 595 C C . LYS A 1 80 ? 6.316 8.880 10.218 1.00 92.12 80 LYS A C 1
ATOM 597 O O . LYS A 1 80 ? 7.524 9.095 10.173 1.00 92.12 80 LYS A O 1
ATOM 602 N N . ILE A 1 81 ? 5.634 8.341 9.209 1.00 93.62 81 ILE A N 1
ATOM 603 C CA . ILE A 1 81 ? 6.268 7.962 7.939 1.00 93.62 81 ILE A CA 1
ATOM 604 C C . ILE A 1 81 ? 6.797 9.196 7.203 1.00 93.62 81 ILE A C 1
ATOM 606 O O . ILE A 1 81 ? 7.920 9.181 6.707 1.00 93.62 81 ILE A O 1
ATOM 610 N N . ALA A 1 82 ? 6.010 10.274 7.138 1.00 91.38 82 ALA A N 1
ATOM 611 C CA . ALA A 1 82 ? 6.387 11.485 6.415 1.00 91.38 82 ALA A CA 1
ATOM 612 C C . ALA A 1 82 ? 7.660 12.132 6.978 1.00 91.38 82 ALA A C 1
ATOM 614 O O . ALA A 1 82 ? 8.522 12.528 6.198 1.00 91.38 82 ALA A O 1
ATOM 615 N N . ILE A 1 83 ? 7.807 12.188 8.304 1.00 89.06 83 ILE A N 1
ATOM 616 C CA . ILE A 1 83 ? 8.997 12.745 8.964 1.00 89.06 83 ILE A CA 1
ATOM 617 C C . ILE A 1 83 ? 10.263 11.975 8.560 1.00 89.06 83 ILE A C 1
ATOM 619 O O . ILE A 1 83 ? 11.272 12.589 8.222 1.00 89.06 83 ILE A O 1
ATOM 623 N N . LYS A 1 84 ? 10.202 10.638 8.530 1.00 85.62 84 LYS A N 1
ATOM 624 C CA . LYS A 1 84 ? 11.333 9.790 8.116 1.00 85.62 84 LYS A CA 1
ATOM 625 C C . LYS A 1 84 ? 11.627 9.926 6.621 1.00 85.62 84 LYS A C 1
ATOM 627 O O . LYS A 1 84 ? 12.761 10.166 6.236 1.00 85.62 84 LYS A O 1
ATOM 632 N N . ALA A 1 85 ? 10.596 9.891 5.776 1.00 80.38 85 ALA A N 1
ATOM 633 C CA . ALA A 1 85 ? 10.754 10.002 4.325 1.00 80.38 85 ALA A CA 1
ATOM 634 C C . ALA A 1 85 ? 11.246 11.390 3.854 1.00 80.38 85 ALA A C 1
ATOM 636 O O . ALA A 1 85 ? 11.865 11.509 2.797 1.00 80.38 85 ALA A O 1
ATOM 637 N N . GLN A 1 86 ? 10.963 12.461 4.605 1.00 69.31 86 GLN A N 1
ATOM 638 C CA . GLN A 1 86 ? 11.431 13.817 4.291 1.00 69.31 86 GLN A CA 1
ATOM 639 C C . GLN A 1 86 ? 12.914 14.032 4.602 1.00 69.31 86 GLN A C 1
ATOM 641 O O . GLN A 1 86 ? 13.532 14.853 3.924 1.00 69.31 86 GLN A O 1
ATOM 646 N N . ALA A 1 87 ? 13.503 13.270 5.530 1.00 61.00 87 ALA A N 1
ATOM 647 C CA . ALA A 1 87 ? 14.933 13.348 5.837 1.00 61.00 87 ALA A CA 1
ATOM 648 C C . ALA A 1 87 ? 15.818 13.106 4.594 1.00 61.00 87 ALA A C 1
ATOM 650 O O . ALA A 1 87 ? 16.915 13.651 4.505 1.00 61.00 87 ALA A O 1
ATOM 651 N N . GLN A 1 88 ? 15.302 12.394 3.582 1.00 56.19 88 GLN A N 1
ATOM 652 C CA . GLN A 1 88 ? 16.002 12.137 2.317 1.00 56.19 88 GLN A CA 1
ATOM 653 C C . GLN A 1 88 ? 15.742 13.158 1.204 1.00 56.19 88 GLN A C 1
ATOM 655 O O . GLN A 1 88 ? 16.522 13.253 0.253 1.00 56.19 88 GLN A O 1
ATOM 660 N N . LYS A 1 89 ? 14.658 13.945 1.277 1.00 53.06 89 LYS A N 1
ATOM 661 C CA . LYS A 1 89 ? 14.343 14.932 0.224 1.00 53.06 89 LYS A CA 1
ATOM 662 C C . LYS A 1 89 ? 15.343 16.084 0.175 1.00 53.06 89 LYS A C 1
ATOM 664 O O . LYS A 1 89 ? 15.494 16.695 -0.878 1.00 53.06 89 LYS A O 1
ATOM 669 N N . SER A 1 90 ? 16.064 16.331 1.263 1.00 50.28 90 SER A N 1
ATOM 670 C CA . SER A 1 90 ? 17.107 17.355 1.336 1.00 50.28 90 SER A CA 1
ATOM 671 C C . SER A 1 90 ? 18.398 16.982 0.584 1.00 50.28 90 SER A C 1
ATOM 673 O O . SER A 1 90 ? 19.317 17.794 0.556 1.00 50.28 90 SER A O 1
ATOM 675 N N . GLN A 1 91 ? 18.495 15.788 -0.030 1.00 53.44 91 GLN A N 1
ATOM 676 C CA . GLN A 1 91 ? 19.739 15.294 -0.646 1.00 53.44 91 GLN A CA 1
ATOM 677 C C . GLN A 1 91 ? 19.595 14.543 -1.989 1.00 53.44 91 GLN A C 1
ATOM 679 O O . GLN A 1 91 ? 20.455 13.721 -2.301 1.00 53.44 91 GLN A O 1
ATOM 684 N N . LYS A 1 92 ? 18.589 14.798 -2.844 1.00 44.75 92 LYS A N 1
ATOM 685 C CA . LYS A 1 92 ? 18.578 14.161 -4.185 1.00 44.75 92 LYS A CA 1
ATOM 686 C C . LYS A 1 92 ? 18.676 15.143 -5.365 1.00 44.75 92 LYS A C 1
ATOM 688 O O . LYS A 1 92 ? 17.731 15.895 -5.604 1.00 44.75 92 LYS A O 1
ATOM 693 N N . PRO A 1 93 ? 19.773 15.094 -6.155 1.00 43.22 93 PRO A N 1
ATOM 694 C CA . PRO A 1 93 ? 19.839 15.659 -7.499 1.00 43.22 93 PRO A CA 1
ATOM 695 C C . PRO A 1 93 ? 18.853 14.960 -8.448 1.00 43.22 93 PRO A C 1
ATOM 697 O O . PRO A 1 93 ? 18.538 13.778 -8.300 1.00 43.22 93 PRO A O 1
ATOM 700 N N . LYS A 1 94 ? 18.379 15.717 -9.441 1.00 38.44 94 LYS A N 1
ATOM 701 C CA . LYS A 1 94 ? 17.416 15.335 -10.486 1.00 38.44 94 LYS A CA 1
ATOM 702 C C . LYS A 1 94 ? 17.796 13.997 -11.149 1.00 38.44 94 LYS A C 1
ATOM 704 O O . LYS A 1 94 ? 18.830 13.903 -11.802 1.00 38.44 94 LYS A O 1
ATOM 709 N N . ALA A 1 95 ? 16.961 12.968 -10.985 1.00 43.00 95 ALA A N 1
ATOM 710 C CA . ALA A 1 95 ? 17.188 11.647 -11.570 1.00 43.00 95 ALA A CA 1
ATOM 711 C C . ALA A 1 95 ? 17.147 11.698 -13.109 1.00 43.00 95 ALA A C 1
ATOM 713 O O . ALA A 1 95 ? 16.174 12.177 -13.698 1.00 43.00 95 ALA A O 1
ATOM 714 N N . ALA A 1 96 ? 18.212 11.194 -13.737 1.00 44.91 96 ALA A N 1
ATOM 715 C CA . ALA A 1 96 ? 18.303 10.948 -15.169 1.00 44.91 96 ALA A CA 1
ATOM 716 C C . ALA A 1 96 ? 17.324 9.837 -15.590 1.00 44.91 96 ALA A C 1
ATOM 718 O O . ALA A 1 96 ? 17.141 8.844 -14.886 1.00 44.91 96 ALA A O 1
ATOM 719 N N . GLN A 1 97 ? 16.684 10.036 -16.741 1.00 47.09 97 GLN A N 1
ATOM 720 C CA . GLN A 1 97 ? 15.751 9.094 -17.357 1.00 47.09 97 GLN A CA 1
ATOM 721 C C . GLN A 1 97 ? 16.492 7.801 -17.747 1.00 47.09 97 GLN A C 1
ATOM 723 O O . GLN A 1 97 ? 17.582 7.892 -18.316 1.00 47.09 97 GLN A O 1
ATOM 728 N N . PRO A 1 98 ? 15.944 6.601 -17.486 1.00 45.06 98 PRO A N 1
ATOM 729 C CA . PRO A 1 98 ? 16.570 5.375 -17.949 1.00 45.06 98 PRO A CA 1
ATOM 730 C C . PRO A 1 98 ? 16.460 5.281 -19.473 1.00 45.06 98 PRO A C 1
ATOM 732 O O . PRO A 1 98 ? 15.382 5.429 -20.048 1.00 45.06 98 PRO A O 1
ATOM 735 N N . HIS A 1 99 ? 17.615 5.030 -20.088 1.00 45.12 99 HIS A N 1
ATOM 736 C CA . HIS A 1 99 ? 17.850 4.822 -21.512 1.00 45.12 99 HIS A CA 1
ATOM 737 C C . HIS A 1 99 ? 16.724 4.054 -22.229 1.00 45.12 99 HIS A C 1
ATOM 739 O O . HIS A 1 99 ? 16.312 2.962 -21.830 1.00 45.12 99 HIS A O 1
ATOM 745 N N . ARG A 1 100 ? 16.241 4.633 -23.327 1.00 41.22 100 ARG A N 1
ATOM 746 C CA . ARG A 1 100 ? 15.476 3.928 -24.350 1.00 41.22 100 ARG A CA 1
ATOM 747 C C . ARG A 1 100 ? 16.502 3.306 -25.294 1.00 41.22 100 ARG A C 1
ATOM 749 O O . ARG A 1 100 ? 17.099 4.027 -26.082 1.00 41.22 100 ARG A O 1
ATOM 756 N N . ASN A 1 101 ? 16.738 2.001 -25.194 1.00 40.44 101 ASN A N 1
ATOM 757 C CA . ASN A 1 101 ? 17.486 1.292 -26.232 1.00 40.44 101 ASN A CA 1
ATOM 758 C C . ASN A 1 101 ? 16.574 1.161 -27.458 1.00 40.44 101 ASN A C 1
ATOM 760 O O . ASN A 1 101 ? 15.693 0.304 -27.495 1.00 40.44 101 ASN A O 1
ATOM 764 N N . GLU A 1 102 ? 16.748 2.059 -28.426 1.00 45.47 102 GLU A N 1
ATOM 765 C CA . GLU A 1 102 ? 16.262 1.883 -29.793 1.00 45.47 102 GLU A CA 1
ATOM 766 C C . GLU A 1 102 ? 17.155 0.855 -30.490 1.00 45.47 102 GLU A C 1
ATOM 768 O O . GLU A 1 102 ? 18.263 1.161 -30.920 1.00 45.47 102 GLU A O 1
ATOM 773 N N . ALA A 1 103 ? 16.677 -0.381 -30.591 1.00 39.91 103 ALA A N 1
ATOM 774 C CA . ALA A 1 103 ? 17.221 -1.353 -31.523 1.00 39.91 103 ALA A CA 1
ATOM 775 C C . ALA A 1 103 ? 16.072 -2.154 -32.145 1.00 39.91 103 ALA A C 1
ATOM 777 O O . ALA A 1 103 ? 15.243 -2.714 -31.432 1.00 39.91 103 ALA A O 1
ATOM 778 N N . ALA A 1 104 ? 16.091 -2.191 -33.479 1.00 45.53 104 ALA A N 1
ATOM 779 C CA . ALA A 1 104 ? 15.317 -3.041 -34.384 1.00 45.53 104 ALA A CA 1
ATOM 780 C C . ALA A 1 104 ? 13.825 -2.703 -34.597 1.00 4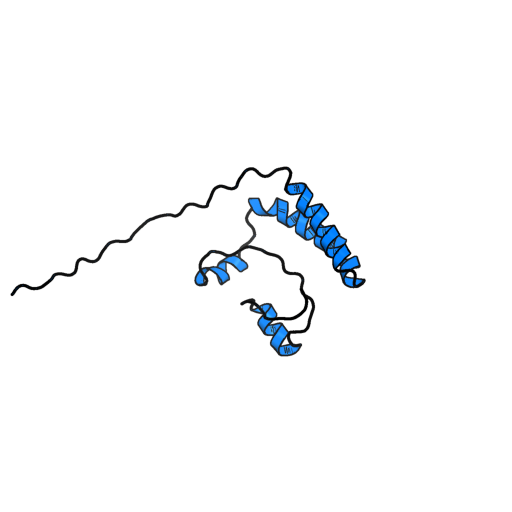5.53 104 ALA A C 1
ATOM 782 O O . ALA A 1 104 ? 12.923 -3.350 -34.075 1.00 45.53 104 ALA A O 1
ATOM 783 N N . LEU A 1 105 ? 13.577 -1.752 -35.504 1.00 44.19 105 LEU A N 1
ATOM 784 C CA . LEU A 1 105 ? 12.459 -1.835 -36.451 1.00 44.19 105 LEU A CA 1
ATOM 785 C C . LEU A 1 105 ? 13.063 -1.989 -37.855 1.00 44.19 105 LEU A C 1
ATOM 787 O O . LEU A 1 105 ? 13.206 -1.017 -38.595 1.00 44.19 105 LEU A O 1
ATOM 791 N N . GLU A 1 106 ? 13.466 -3.213 -38.201 1.00 45.69 106 GLU A N 1
ATOM 792 C CA . GLU A 1 106 ? 13.588 -3.602 -39.607 1.00 45.69 106 GLU A CA 1
ATOM 793 C C . GLU A 1 106 ? 12.187 -3.566 -40.228 1.00 45.69 106 GLU A C 1
ATOM 795 O O . GLU A 1 106 ? 11.243 -4.178 -39.726 1.00 45.69 106 GLU A O 1
ATOM 800 N N . LYS A 1 107 ? 12.042 -2.802 -41.310 1.00 49.81 107 LYS A N 1
ATOM 801 C CA . LYS A 1 107 ? 10.833 -2.788 -42.134 1.00 49.81 107 LYS A CA 1
ATOM 802 C C . LYS A 1 107 ? 10.846 -4.036 -43.026 1.00 49.81 107 LYS A C 1
ATOM 804 O O . LYS A 1 107 ? 11.817 -4.191 -43.765 1.00 49.81 107 LYS A O 1
ATOM 809 N N . PRO A 1 108 ? 9.796 -4.870 -43.071 1.00 45.72 108 PRO A N 1
ATOM 810 C CA . PRO A 1 108 ? 9.630 -5.773 -44.199 1.00 45.72 108 PRO A CA 1
ATOM 811 C C . PRO A 1 108 ? 9.146 -4.966 -45.415 1.00 45.72 108 PRO A C 1
ATOM 813 O O . PRO A 1 108 ? 8.104 -4.313 -45.370 1.00 45.72 108 PRO A O 1
ATOM 816 N N . GLN A 1 109 ? 9.940 -4.985 -46.488 1.00 46.62 109 GLN A N 1
ATOM 817 C CA . GLN A 1 109 ? 9.529 -4.562 -47.826 1.00 46.62 109 GLN A CA 1
ATOM 818 C C . GLN A 1 109 ? 8.470 -5.542 -48.348 1.00 46.62 109 GLN A C 1
ATOM 820 O O . GLN A 1 109 ? 8.700 -6.750 -48.368 1.00 46.62 109 GLN A O 1
ATOM 825 N N . SER A 1 110 ? 7.319 -5.035 -48.780 1.00 46.88 110 SER A N 1
ATOM 826 C CA . SER A 1 110 ? 6.360 -5.783 -49.595 1.00 46.88 110 SER A CA 1
ATOM 827 C C . SER A 1 110 ? 6.679 -5.550 -51.079 1.00 46.88 110 SER 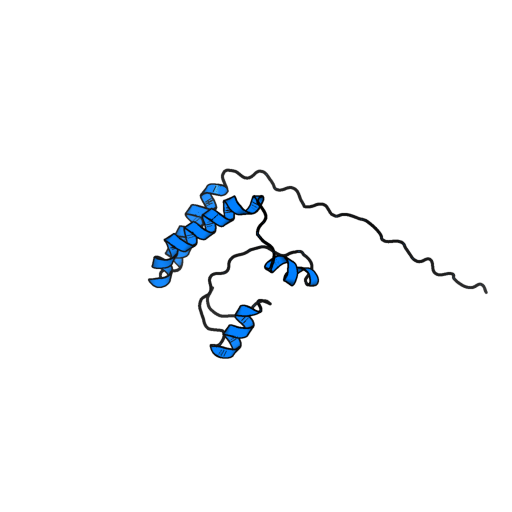A C 1
ATOM 829 O O . SER A 1 110 ? 6.850 -4.390 -51.459 1.00 46.88 110 SER A O 1
ATOM 831 N N . PRO A 1 111 ? 6.770 -6.597 -51.920 1.00 52.66 111 PRO A N 1
ATOM 832 C CA . PRO A 1 111 ? 6.900 -6.431 -53.359 1.00 52.66 111 PRO A CA 1
ATOM 833 C C . PRO A 1 111 ? 5.504 -6.223 -53.959 1.00 52.66 111 PRO A C 1
ATOM 835 O O . PRO A 1 111 ? 4.681 -7.140 -53.931 1.00 52.66 111 PRO A O 1
ATOM 838 N N . ASP A 1 112 ? 5.231 -5.031 -54.485 1.00 50.41 112 ASP A N 1
ATOM 839 C CA . ASP A 1 112 ? 4.072 -4.825 -55.353 1.00 50.41 112 ASP A CA 1
ATOM 840 C C . ASP A 1 112 ? 4.364 -5.449 -56.722 1.00 50.41 112 ASP A C 1
ATOM 842 O O . ASP A 1 112 ? 5.424 -5.242 -57.314 1.00 50.41 112 ASP A O 1
ATOM 846 N N . LYS A 1 113 ? 3.426 -6.287 -57.167 1.00 45.81 113 LYS A N 1
ATOM 847 C CA . LYS A 1 113 ? 3.413 -6.926 -58.482 1.00 45.81 113 LYS A CA 1
ATOM 848 C C . LYS A 1 113 ? 3.032 -5.905 -59.555 1.00 45.81 113 LYS A C 1
ATOM 850 O O . LYS A 1 113 ? 2.175 -5.059 -59.318 1.00 45.81 113 LYS A O 1
ATOM 855 N N . GLU A 1 114 ? 3.687 -6.052 -60.702 1.00 46.69 114 GLU A N 1
ATOM 856 C CA . GLU A 1 114 ? 3.464 -5.362 -61.976 1.00 46.69 114 GLU A CA 1
ATOM 857 C C . GLU A 1 114 ? 2.052 -5.586 -62.557 1.00 46.69 114 GLU A C 1
ATOM 859 O O . GLU A 1 114 ? 1.329 -6.485 -62.118 1.00 46.69 114 GLU A O 1
ATOM 864 N N . ASP A 1 115 ? 1.738 -4.718 -63.526 1.00 46.28 115 ASP A N 1
ATOM 865 C CA . ASP A 1 115 ? 0.518 -4.522 -64.334 1.00 46.28 115 ASP A CA 1
ATOM 866 C C . ASP A 1 115 ? -0.292 -5.762 -64.772 1.00 46.28 115 ASP A C 1
ATOM 868 O O . ASP A 1 115 ? 0.293 -6.823 -65.098 1.00 46.28 115 ASP A O 1
#

Sequence (115 aa):
KTAGGHAGHNGLRSIHQHIGADYHRVRLGIGHPGHKDRVAGYVLHDFAKADHAWLDDLLSGIGEGAVKLAGKDPAGFMNKIAIKAQAQKSQKPKAAQPHRNEAALEKPQSPDKED

pLDDT: mean 81.62, std 20.58, range [38.44, 97.38]